Protein AF-A0A2G4F6T1-F1 (afdb_monomer_lite)

Foldseek 3Di:
DDDPPDPVVPPPPPPPPPDDDPVNVVVVLVVDDPVVNVVVVVVVVVVVVVVVVVVVVVVVVVVVVVVVVVVVCVQLCDVVHVCVLVPPPPHDDDDPDPVRVVVVPDDDDD

Structure (mmCIF, N/CA/C/O backbone):
data_AF-A0A2G4F6T1-F1
#
_entry.id   AF-A0A2G4F6T1-F1
#
loop_
_atom_site.group_PDB
_atom_site.id
_atom_site.type_symbol
_atom_site.label_atom_id
_atom_site.label_alt_id
_atom_site.label_comp_id
_atom_site.label_asym_id
_atom_site.label_entity_id
_atom_site.label_seq_id
_atom_site.pdbx_PDB_ins_code
_atom_site.Cartn_x
_atom_site.Cartn_y
_atom_site.Cartn_z
_atom_site.occupancy
_atom_site.B_iso_or_equiv
_atom_site.auth_seq_id
_atom_site.auth_comp_id
_atom_site.auth_asym_id
_atom_site.auth_atom_id
_atom_site.pdbx_PDB_model_num
ATOM 1 N N . MET A 1 1 ? -40.868 43.849 -11.478 1.00 40.84 1 MET A N 1
ATOM 2 C CA . MET A 1 1 ? -40.450 42.517 -11.967 1.00 40.84 1 MET A CA 1
ATOM 3 C C . MET A 1 1 ? -39.651 41.852 -10.860 1.00 40.84 1 MET A C 1
ATOM 5 O O . MET A 1 1 ? -38.524 42.254 -10.613 1.00 40.84 1 MET A O 1
ATOM 9 N N . VAL A 1 2 ? -40.275 40.940 -10.115 1.00 39.22 2 VAL A N 1
ATOM 10 C CA . VAL A 1 2 ? -39.646 40.238 -8.987 1.00 39.22 2 VAL A CA 1
ATOM 11 C C . VAL A 1 2 ? -38.992 38.980 -9.551 1.00 39.22 2 VAL A C 1
ATOM 13 O O . VAL A 1 2 ? -39.690 38.107 -10.063 1.00 39.22 2 VAL A O 1
ATOM 16 N N . GLN A 1 3 ? -37.662 38.912 -9.529 1.00 47.34 3 GLN A N 1
ATOM 17 C CA . GLN A 1 3 ? -36.944 37.697 -9.904 1.00 47.34 3 GLN A CA 1
ATOM 18 C C . GLN A 1 3 ? -36.985 36.728 -8.719 1.00 47.34 3 GLN A C 1
ATOM 20 O O . GLN A 1 3 ? -36.326 36.936 -7.704 1.00 47.34 3 GLN A O 1
ATOM 25 N N . ASN A 1 4 ? -37.797 35.680 -8.859 1.00 43.38 4 ASN A N 1
ATOM 26 C CA . ASN A 1 4 ? -37.777 34.500 -8.002 1.00 43.38 4 ASN A CA 1
ATOM 27 C C . ASN A 1 4 ? -36.445 33.769 -8.195 1.00 43.38 4 ASN A C 1
ATOM 29 O O . ASN A 1 4 ? -36.289 32.957 -9.108 1.00 43.38 4 ASN A O 1
ATOM 33 N N . VAL A 1 5 ? -35.474 34.056 -7.333 1.00 52.12 5 VAL A N 1
ATOM 34 C CA . VAL A 1 5 ? -34.269 33.235 -7.206 1.00 52.12 5 VAL A CA 1
ATOM 35 C C . VAL A 1 5 ? -34.665 31.952 -6.477 1.00 52.12 5 VAL A C 1
ATOM 37 O O . VAL A 1 5 ? -35.077 31.976 -5.320 1.00 52.12 5 VAL A O 1
ATOM 40 N N . SER A 1 6 ? -34.614 30.834 -7.200 1.00 46.59 6 SER A N 1
ATOM 41 C CA . SER A 1 6 ? -35.017 29.518 -6.702 1.00 46.59 6 SER A CA 1
ATOM 42 C C . SER A 1 6 ? -34.170 29.082 -5.490 1.00 46.59 6 SER A C 1
ATOM 44 O O . SER A 1 6 ? -32.946 29.218 -5.539 1.00 46.59 6 SER A O 1
ATOM 46 N N . PRO A 1 7 ? -34.759 28.467 -4.442 1.00 48.34 7 PRO A N 1
ATOM 47 C CA . PRO A 1 7 ? -34.044 28.071 -3.217 1.00 48.34 7 PRO A CA 1
ATOM 48 C C . PRO A 1 7 ? -33.026 26.925 -3.392 1.00 48.34 7 PRO A C 1
ATOM 50 O O . PRO A 1 7 ? -32.376 26.510 -2.434 1.00 48.34 7 PRO A O 1
ATOM 53 N N . ILE A 1 8 ? -32.887 26.377 -4.600 1.00 45.12 8 ILE A N 1
ATOM 54 C CA . ILE A 1 8 ? -32.176 25.115 -4.857 1.00 45.12 8 ILE A CA 1
ATOM 55 C C . ILE A 1 8 ? -30.644 25.284 -4.789 1.00 45.12 8 ILE A C 1
ATOM 57 O O . ILE A 1 8 ? -29.923 24.314 -4.565 1.00 45.12 8 ILE A O 1
ATOM 61 N N . ALA A 1 9 ? -30.124 26.513 -4.867 1.00 43.22 9 ALA A N 1
ATOM 62 C CA . ALA A 1 9 ? -28.684 26.778 -4.783 1.00 43.22 9 ALA A CA 1
ATOM 63 C C . ALA A 1 9 ? -28.075 26.591 -3.372 1.00 43.22 9 ALA A C 1
ATOM 65 O O . ALA A 1 9 ? -26.857 26.658 -3.220 1.00 43.22 9 ALA A O 1
ATOM 66 N N . LEU A 1 10 ? -28.888 26.339 -2.337 1.00 45.16 10 LEU A N 1
ATOM 67 C CA . LEU A 1 10 ? -28.439 26.246 -0.938 1.00 45.16 10 LEU A CA 1
ATOM 68 C C . LEU A 1 10 ? -28.283 24.814 -0.393 1.00 45.16 10 LEU A C 1
ATOM 70 O O . LEU A 1 10 ? -27.879 24.656 0.759 1.00 45.16 10 LEU A O 1
ATOM 74 N N . LEU A 1 11 ? -28.547 23.772 -1.192 1.00 41.06 11 LEU A N 1
ATOM 75 C CA . LEU A 1 11 ? -28.613 22.386 -0.697 1.00 41.06 11 LEU A CA 1
ATOM 76 C C . LEU A 1 11 ? -27.388 21.509 -1.005 1.00 41.06 11 LEU A C 1
ATOM 78 O O . LEU A 1 11 ? -27.372 20.342 -0.637 1.00 41.06 11 LEU A O 1
ATOM 82 N N . ASN A 1 12 ? -26.330 22.069 -1.597 1.00 43.25 12 ASN A N 1
ATOM 83 C CA . ASN A 1 12 ? -25.055 21.367 -1.808 1.00 43.25 12 ASN A CA 1
ATOM 84 C C . ASN A 1 12 ? -23.986 21.757 -0.776 1.00 43.25 12 ASN A C 1
ATOM 86 O O . ASN A 1 12 ? -22.789 21.749 -1.064 1.00 43.25 12 ASN A O 1
ATOM 90 N N . LYS A 1 13 ? -24.394 22.032 0.471 1.00 49.22 13 LYS A N 1
ATOM 91 C CA . LYS A 1 13 ? -23.503 21.805 1.616 1.00 49.22 13 LYS A CA 1
ATOM 92 C C . LYS A 1 13 ? -23.398 20.297 1.809 1.00 49.22 13 LYS A C 1
ATOM 94 O O . LYS A 1 13 ? -24.102 19.699 2.614 1.00 49.22 13 LYS A O 1
ATOM 99 N N . ILE A 1 14 ? -22.526 19.705 1.001 1.00 50.00 14 ILE A N 1
ATOM 100 C CA . ILE A 1 14 ? -21.915 18.400 1.216 1.00 50.00 14 ILE A CA 1
ATOM 101 C C . ILE A 1 14 ? -21.580 18.329 2.705 1.00 50.00 14 ILE A C 1
ATOM 103 O O . ILE A 1 14 ? -20.728 19.082 3.175 1.00 50.00 14 I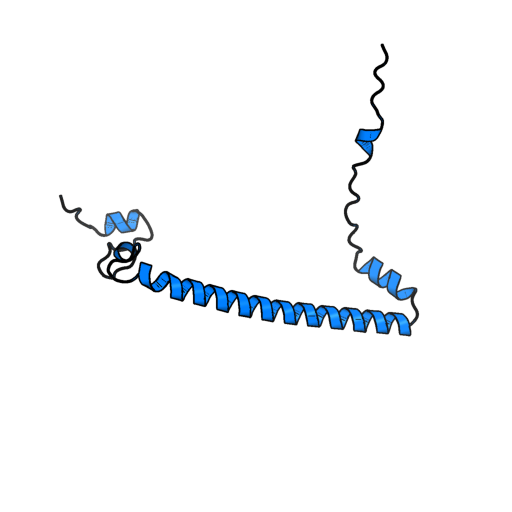LE A O 1
ATOM 107 N N . ASN A 1 15 ? -22.300 17.494 3.456 1.00 50.31 15 ASN A N 1
ATOM 108 C CA . ASN A 1 15 ? -21.943 17.194 4.835 1.00 50.31 15 ASN A CA 1
ATOM 109 C C . ASN A 1 15 ? -20.492 16.695 4.796 1.00 50.31 15 ASN A C 1
ATOM 111 O O . ASN A 1 15 ? -20.255 15.636 4.205 1.00 50.31 15 ASN A O 1
ATOM 115 N N . PRO A 1 16 ? -19.507 17.420 5.359 1.00 55.09 16 PRO A N 1
ATOM 116 C CA . PRO A 1 16 ? -18.188 16.844 5.517 1.00 55.09 16 PRO A CA 1
ATOM 117 C C . PRO A 1 16 ? -18.389 15.594 6.364 1.00 55.09 16 PRO A C 1
ATOM 119 O O . PRO A 1 16 ? -18.988 15.665 7.437 1.00 55.09 16 PRO A O 1
ATOM 122 N N . LYS A 1 17 ? -17.973 14.437 5.840 1.00 60.62 17 LYS A N 1
ATOM 123 C CA . LYS A 1 17 ? -17.994 13.157 6.548 1.00 60.62 17 LYS A CA 1
ATOM 124 C C . LYS A 1 17 ? -17.389 13.406 7.931 1.00 60.62 17 LYS A C 1
ATOM 126 O O . LYS A 1 17 ? -16.182 13.609 8.037 1.00 60.62 17 LYS A O 1
ATOM 131 N N . ARG A 1 18 ? -18.228 13.511 8.969 1.00 72.62 18 ARG A N 1
ATOM 132 C CA . ARG A 1 18 ? -17.761 13.824 10.321 1.00 72.62 18 ARG A CA 1
ATOM 133 C C . ARG A 1 18 ? -16.921 12.640 10.762 1.00 72.62 18 ARG A C 1
ATOM 135 O O . ARG A 1 18 ? -17.458 11.575 11.054 1.00 72.62 18 ARG A O 1
ATOM 142 N N . THR A 1 19 ? -15.609 12.814 10.777 1.00 79.12 19 THR A N 1
ATOM 143 C CA . THR A 1 19 ? -14.710 11.831 11.366 1.00 79.12 19 THR A CA 1
ATOM 144 C C . THR A 1 19 ? -14.977 11.828 12.863 1.00 79.12 19 THR A C 1
ATOM 146 O O . THR A 1 19 ? -14.717 12.828 13.533 1.00 79.12 19 THR A O 1
ATOM 149 N N . MET A 1 20 ? -15.545 10.735 13.377 1.00 83.69 20 MET A N 1
ATOM 150 C CA . MET A 1 20 ? -15.706 10.574 14.818 1.00 83.69 20 MET A CA 1
ATOM 151 C C . MET A 1 20 ? -14.333 10.593 15.482 1.00 83.69 20 MET A C 1
ATOM 153 O O . MET A 1 20 ? -13.390 9.925 15.052 1.00 83.69 20 MET A O 1
ATOM 157 N N . THR A 1 21 ? -14.221 11.388 16.532 1.00 92.56 21 THR A N 1
ATOM 158 C CA . THR A 1 21 ? -13.011 11.480 17.338 1.00 92.56 21 THR A CA 1
ATOM 159 C C . THR A 1 21 ? -12.853 10.225 18.197 1.00 92.56 21 THR A C 1
ATOM 161 O O . THR A 1 21 ? -13.820 9.532 18.521 1.00 92.56 21 THR A O 1
ATOM 164 N N . LYS A 1 22 ? -11.619 9.928 18.621 1.00 90.06 22 LYS A N 1
ATOM 165 C CA . LYS A 1 22 ? -11.338 8.771 19.491 1.00 90.06 22 LYS A CA 1
ATOM 166 C C . LYS A 1 22 ? -12.172 8.799 20.779 1.00 90.06 22 LYS A C 1
ATOM 168 O O . LYS A 1 22 ? -12.617 7.759 21.250 1.00 90.06 22 LYS A O 1
ATOM 173 N N . THR A 1 23 ? -12.390 9.987 21.337 1.00 93.00 23 THR A N 1
ATOM 174 C CA . THR A 1 23 ? -13.180 10.194 22.556 1.00 93.00 23 THR A CA 1
ATOM 175 C C . THR A 1 23 ? -14.661 9.895 22.341 1.00 93.00 23 THR A C 1
ATOM 177 O O . THR A 1 23 ? -15.272 9.266 23.199 1.00 93.00 23 THR A O 1
ATOM 180 N N . GLU A 1 24 ? -15.226 10.274 21.193 1.00 92.88 24 GLU A N 1
ATOM 181 C CA . GLU A 1 24 ? -16.613 9.955 20.827 1.00 92.88 24 GLU A CA 1
ATOM 182 C C . GLU A 1 24 ? -16.819 8.449 20.636 1.00 92.88 24 GLU A C 1
ATOM 184 O O . GLU A 1 24 ? -17.803 7.902 21.126 1.00 92.88 24 GLU A O 1
ATOM 189 N N . ILE A 1 25 ? -15.864 7.759 20.004 1.00 91.00 25 ILE A N 1
ATOM 190 C CA . ILE A 1 25 ? -15.911 6.297 19.834 1.00 91.00 25 ILE A CA 1
ATOM 191 C C . ILE A 1 25 ? -15.879 5.600 21.198 1.00 91.00 25 ILE A C 1
ATOM 193 O O . ILE A 1 25 ? -16.696 4.724 21.471 1.00 91.00 25 ILE A O 1
ATOM 197 N N . LEU A 1 26 ? -14.977 6.016 22.093 1.00 93.00 26 LEU A N 1
ATOM 198 C CA . LEU A 1 26 ? -14.908 5.458 23.446 1.00 93.00 26 LEU A CA 1
ATOM 199 C C . LEU A 1 26 ? -16.178 5.742 24.254 1.00 93.00 26 LEU A C 1
ATOM 201 O O . LEU A 1 26 ? -16.619 4.881 25.013 1.00 93.00 26 LEU A O 1
ATOM 205 N N . ALA A 1 27 ? -16.775 6.925 24.099 1.00 94.19 27 ALA A N 1
ATOM 206 C CA . ALA A 1 27 ? -18.047 7.249 24.733 1.00 94.19 27 ALA A CA 1
ATOM 207 C C . ALA A 1 27 ? -19.183 6.355 24.209 1.00 94.19 27 ALA A C 1
ATOM 209 O O . ALA A 1 27 ? -19.974 5.861 25.007 1.00 94.19 27 ALA A O 1
ATOM 210 N N . ALA A 1 28 ? -19.224 6.080 22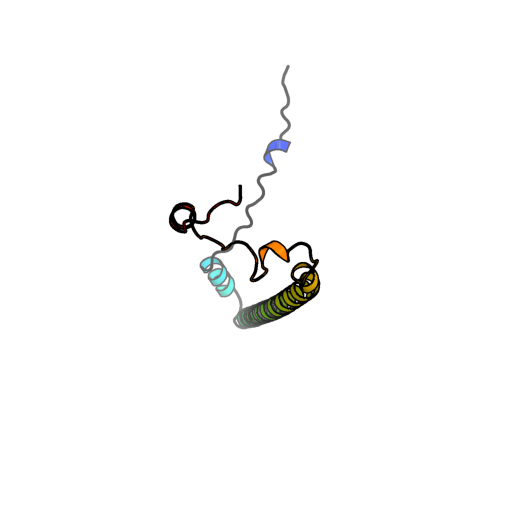.903 1.00 91.81 28 ALA A N 1
ATOM 211 C CA . ALA A 1 28 ? -20.202 5.170 22.314 1.00 91.81 28 ALA A CA 1
ATOM 212 C C . ALA A 1 28 ? -20.035 3.729 22.829 1.00 91.81 28 ALA A C 1
ATOM 214 O O . ALA A 1 28 ? -21.015 3.114 23.238 1.00 91.81 28 ALA A O 1
ATOM 215 N N . LEU A 1 29 ? -18.799 3.218 22.909 1.00 93.25 29 LEU A N 1
ATOM 216 C CA . LEU A 1 29 ? -18.513 1.870 23.425 1.00 93.25 29 LEU A CA 1
ATOM 217 C C . LEU A 1 29 ? -18.915 1.686 24.898 1.00 93.25 29 LEU A C 1
ATOM 219 O O . LEU A 1 29 ? -19.251 0.578 25.319 1.00 93.25 29 LEU A O 1
ATOM 223 N N . LYS A 1 30 ? -18.888 2.753 25.707 1.00 93.88 30 LYS A N 1
ATOM 224 C CA . LYS A 1 30 ? -19.323 2.697 27.114 1.00 93.88 30 LYS A CA 1
ATOM 225 C C . LYS A 1 30 ? -20.817 2.418 27.270 1.00 93.88 30 LYS A C 1
ATOM 227 O O . LYS A 1 30 ? -21.196 1.855 28.290 1.00 93.88 30 LYS A O 1
ATOM 232 N N . ASN A 1 31 ? -21.628 2.777 26.277 1.00 95.19 31 ASN A N 1
ATOM 233 C CA . ASN A 1 31 ? -23.074 2.549 26.295 1.00 95.19 31 ASN A CA 1
ATOM 234 C C . ASN A 1 31 ? -23.463 1.124 25.872 1.00 95.19 31 ASN A C 1
ATOM 236 O O . ASN A 1 31 ? -24.638 0.780 25.938 1.00 95.19 31 ASN A O 1
ATOM 240 N N . LEU A 1 32 ? -22.495 0.315 25.435 1.00 95.50 32 LEU A N 1
ATOM 241 C CA . LEU A 1 32 ? -22.698 -1.072 25.031 1.00 95.50 32 LEU A CA 1
ATOM 242 C C . LEU A 1 32 ? -22.437 -2.041 26.184 1.00 95.50 32 LEU A C 1
ATOM 244 O O . LEU A 1 32 ? -21.721 -1.736 27.150 1.00 95.50 32 LEU A O 1
ATOM 248 N N . THR A 1 33 ? -22.977 -3.243 26.045 1.00 97.38 33 THR A N 1
ATOM 249 C CA . THR A 1 33 ? -22.672 -4.369 26.926 1.00 97.38 33 THR A CA 1
ATOM 250 C C . THR A 1 33 ? -21.209 -4.816 26.768 1.00 97.38 33 THR A C 1
ATOM 252 O O . THR A 1 33 ? -20.556 -4.526 25.757 1.00 97.38 33 THR A O 1
ATOM 255 N N . PRO A 1 34 ? -20.624 -5.482 27.780 1.00 96.12 34 PRO A N 1
ATOM 256 C CA . PRO A 1 34 ? -19.300 -6.088 27.651 1.00 96.12 34 PRO A CA 1
ATOM 257 C C . PRO A 1 34 ? -19.166 -7.026 26.443 1.00 96.12 34 PRO A C 1
ATOM 259 O O . PRO A 1 34 ? -18.125 -7.010 25.789 1.00 96.12 34 PRO A O 1
ATOM 262 N N . GLU A 1 35 ? -20.209 -7.791 26.131 1.00 97.06 35 GLU A N 1
ATOM 263 C CA . GLU A 1 35 ? -20.253 -8.759 25.035 1.00 97.06 35 GLU A CA 1
ATOM 264 C C . GLU A 1 35 ? -20.171 -8.057 23.673 1.00 97.06 35 GLU A C 1
ATOM 266 O O . GLU A 1 35 ? -19.293 -8.369 22.869 1.00 97.06 35 GLU A O 1
ATOM 271 N N . GLU A 1 36 ? -20.994 -7.028 23.453 1.00 96.56 36 GLU A N 1
ATOM 272 C CA . GLU A 1 36 ? -20.962 -6.215 22.227 1.00 96.56 36 GLU A CA 1
ATOM 273 C C . GLU A 1 36 ? -19.616 -5.497 22.057 1.00 96.56 36 GLU A C 1
ATOM 275 O O . GLU A 1 36 ? -19.084 -5.381 20.951 1.00 96.56 36 GLU A O 1
ATOM 280 N N . ARG A 1 37 ? -19.012 -5.024 23.157 1.00 97.12 37 ARG A N 1
ATOM 281 C CA . ARG A 1 37 ? -17.669 -4.431 23.101 1.00 97.12 37 ARG A CA 1
ATOM 282 C C . ARG A 1 37 ? -16.620 -5.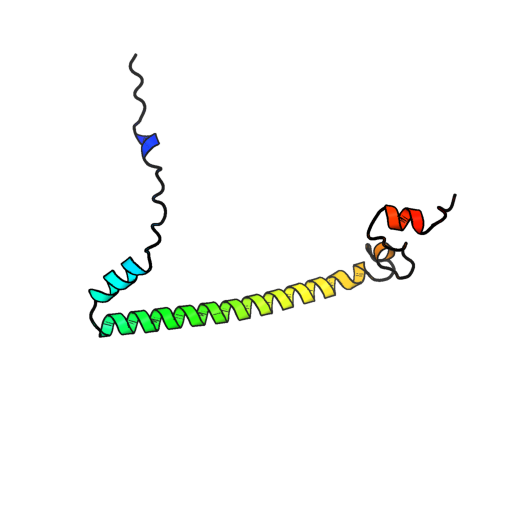438 22.642 1.00 97.12 37 ARG A C 1
ATOM 284 O O . ARG A 1 37 ? -15.734 -5.065 21.873 1.00 97.12 37 ARG A O 1
ATOM 291 N N . LEU A 1 38 ? -16.687 -6.677 23.128 1.00 97.00 38 LEU A N 1
ATOM 292 C CA . LEU A 1 38 ? -15.760 -7.733 22.727 1.00 97.00 38 LEU A CA 1
ATOM 293 C C . LEU A 1 38 ? -15.917 -8.070 21.242 1.00 97.00 38 LEU A C 1
ATOM 295 O O . LEU A 1 38 ? -14.910 -8.149 20.540 1.00 97.00 38 LEU A O 1
ATOM 299 N N . GLU A 1 39 ? -17.151 -8.167 20.752 1.00 97.38 39 GLU A N 1
ATOM 300 C CA . GLU A 1 39 ? -17.440 -8.410 19.334 1.00 97.38 39 GLU A CA 1
ATOM 301 C C . GLU A 1 39 ? -16.864 -7.306 18.432 1.00 97.38 39 GLU A C 1
ATOM 303 O O . GLU A 1 39 ? -16.212 -7.584 17.418 1.00 97.38 39 GLU A O 1
ATOM 308 N N . ILE A 1 40 ? -17.023 -6.038 18.827 1.00 96.25 40 ILE A N 1
ATOM 309 C CA . ILE A 1 40 ? -16.453 -4.904 18.088 1.00 96.25 40 ILE A CA 1
ATOM 310 C C . ILE A 1 40 ? -14.924 -4.975 18.067 1.00 96.25 40 ILE A C 1
ATOM 312 O O . ILE A 1 40 ? -14.313 -4.745 17.022 1.00 96.25 40 ILE A O 1
ATOM 316 N N . ILE A 1 41 ? -14.290 -5.293 19.200 1.00 95.25 41 ILE A N 1
ATOM 317 C CA . ILE A 1 41 ? -12.829 -5.418 19.287 1.00 95.25 41 ILE A CA 1
ATOM 318 C C . ILE A 1 41 ? -12.328 -6.552 18.391 1.00 95.25 41 ILE A C 1
ATOM 320 O O . ILE A 1 41 ? -11.324 -6.375 17.695 1.00 95.25 41 ILE A O 1
ATOM 324 N N . GLU A 1 42 ? -13.007 -7.699 18.373 1.00 97.44 42 GLU A N 1
ATOM 325 C CA . GLU A 1 42 ? -12.633 -8.820 17.511 1.00 97.44 42 GLU A CA 1
ATOM 326 C C . GLU A 1 42 ? -12.756 -8.443 16.031 1.00 97.44 42 GLU A C 1
ATOM 328 O O . GLU A 1 42 ? -11.817 -8.642 15.255 1.00 97.44 42 GLU A O 1
ATOM 333 N N . THR A 1 43 ? -13.878 -7.831 15.653 1.00 97.69 43 THR A N 1
ATOM 334 C CA . THR A 1 43 ? -14.132 -7.385 14.279 1.00 97.69 43 THR A CA 1
ATOM 335 C C . THR A 1 43 ? -13.074 -6.380 13.832 1.00 97.69 43 THR A C 1
ATOM 337 O O . THR A 1 43 ? -12.442 -6.563 12.791 1.00 97.69 43 THR A O 1
ATOM 340 N N . ALA A 1 44 ? -12.801 -5.360 14.651 1.00 96.19 44 ALA A N 1
ATOM 341 C CA . ALA A 1 44 ? -11.767 -4.371 14.366 1.00 96.19 44 ALA A CA 1
ATOM 342 C C . ALA A 1 44 ? -10.381 -5.023 14.238 1.00 96.19 44 ALA A C 1
ATOM 344 O O . ALA A 1 44 ? -9.615 -4.697 13.331 1.00 96.19 44 ALA A O 1
ATOM 345 N N . SER A 1 45 ? -10.072 -5.995 15.100 1.00 97.38 45 SER A N 1
ATOM 346 C CA . SER A 1 45 ? -8.809 -6.737 15.048 1.00 97.38 45 SER A CA 1
ATOM 347 C C . SER A 1 45 ? -8.668 -7.549 13.760 1.00 97.38 45 SER A C 1
ATOM 349 O O . SER A 1 45 ? -7.571 -7.633 13.206 1.00 97.38 45 SER A O 1
ATOM 351 N N . ARG A 1 46 ? -9.759 -8.142 13.267 1.00 97.81 46 ARG A N 1
ATOM 352 C CA . ARG A 1 46 ? -9.791 -8.888 12.003 1.00 97.81 46 ARG A CA 1
ATOM 353 C C . ARG A 1 46 ? -9.545 -7.967 10.811 1.00 97.81 46 ARG A C 1
ATOM 355 O O . ARG A 1 46 ? -8.629 -8.233 10.039 1.00 97.81 46 ARG A O 1
ATOM 362 N N . MET A 1 47 ? -10.251 -6.838 10.748 1.00 96.62 47 MET A N 1
ATOM 363 C CA . MET 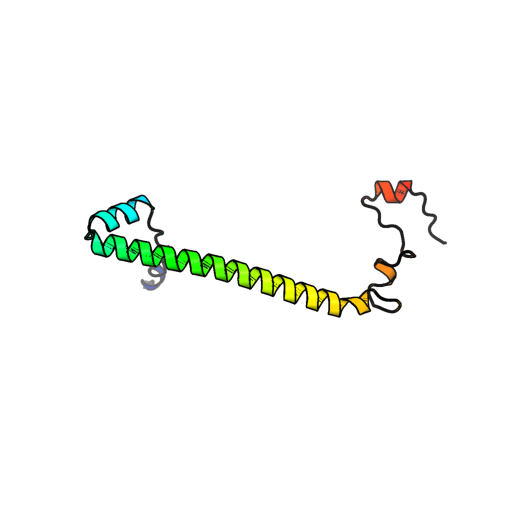A 1 47 ? -10.059 -5.829 9.699 1.00 96.62 47 MET A CA 1
ATOM 364 C C . MET A 1 47 ? -8.609 -5.334 9.643 1.00 96.62 47 MET A C 1
ATOM 36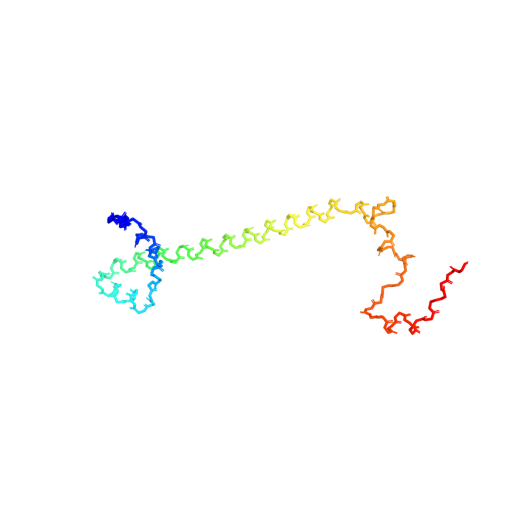6 O O . MET A 1 47 ? -8.009 -5.255 8.576 1.00 96.62 47 MET A O 1
ATOM 370 N N . MET A 1 48 ? -7.994 -5.066 10.800 1.00 96.44 48 MET A N 1
ATOM 371 C CA . MET A 1 48 ? -6.590 -4.648 10.854 1.00 96.44 48 MET A CA 1
ATOM 372 C C . MET A 1 48 ? -5.636 -5.707 10.285 1.00 96.44 48 MET A C 1
ATOM 374 O O . MET A 1 48 ? -4.636 -5.359 9.656 1.00 96.44 48 MET A O 1
ATOM 378 N N . ARG A 1 49 ? -5.914 -6.997 10.508 1.00 97.31 49 ARG A N 1
ATOM 379 C CA . ARG A 1 49 ? -5.102 -8.092 9.954 1.00 97.31 49 ARG A CA 1
ATOM 380 C C . ARG A 1 49 ? -5.260 -8.186 8.441 1.00 97.31 49 ARG A C 1
ATOM 382 O O . ARG A 1 49 ? -4.247 -8.281 7.754 1.00 97.31 49 ARG A O 1
ATOM 389 N N . GLU A 1 50 ? -6.488 -8.089 7.942 1.00 96.06 50 GLU A N 1
ATOM 390 C CA . GLU A 1 50 ? -6.785 -8.068 6.505 1.00 96.06 50 GLU A CA 1
ATOM 391 C C . GLU A 1 50 ? -6.055 -6.908 5.814 1.00 96.06 50 GLU A C 1
ATOM 393 O O . GLU A 1 50 ? -5.345 -7.117 4.833 1.00 96.06 50 GLU A O 1
ATOM 398 N N . GLU A 1 51 ? -6.097 -5.699 6.382 1.00 95.44 51 GLU A N 1
ATOM 399 C CA . GLU A 1 51 ? -5.371 -4.545 5.837 1.00 95.44 51 GLU A CA 1
ATOM 400 C C . GLU A 1 51 ? -3.850 -4.762 5.772 1.00 95.44 51 GLU A C 1
ATOM 402 O O . GLU A 1 51 ? -3.180 -4.297 4.839 1.00 95.44 51 GLU A O 1
ATOM 407 N N . ILE A 1 52 ? -3.273 -5.420 6.783 1.00 95.75 52 ILE A N 1
ATOM 408 C CA . ILE A 1 52 ? -1.844 -5.757 6.805 1.00 95.75 52 ILE A CA 1
ATOM 409 C C . ILE A 1 52 ? -1.533 -6.756 5.691 1.00 95.75 52 ILE A C 1
ATOM 411 O O . ILE A 1 52 ? -0.575 -6.553 4.941 1.00 95.75 52 ILE A O 1
ATOM 415 N N . GLU A 1 53 ? -2.344 -7.800 5.553 1.00 96.06 53 GLU A N 1
ATOM 416 C CA . GLU A 1 53 ? -2.172 -8.816 4.521 1.00 96.06 53 GLU A CA 1
ATOM 417 C C . GLU A 1 53 ? -2.293 -8.214 3.116 1.00 96.06 53 GLU A C 1
ATOM 419 O O . GLU A 1 53 ? -1.400 -8.386 2.284 1.00 96.06 53 GLU A O 1
ATOM 424 N N . GLU A 1 54 ? -3.308 -7.389 2.869 1.00 94.88 54 GLU A N 1
ATOM 425 C CA . GLU A 1 54 ? -3.474 -6.674 1.604 1.00 94.88 54 GLU A CA 1
ATOM 426 C C . GLU A 1 54 ? -2.283 -5.772 1.271 1.00 94.88 54 GLU A C 1
ATOM 428 O O . GLU A 1 54 ? -1.890 -5.645 0.107 1.00 94.88 54 GLU A O 1
ATOM 433 N N . LYS A 1 55 ? -1.687 -5.104 2.267 1.00 94.69 55 LYS A N 1
ATOM 434 C CA . LYS A 1 55 ? -0.472 -4.298 2.057 1.00 94.69 55 LYS A CA 1
ATOM 435 C C . LYS A 1 55 ? 0.699 -5.172 1.615 1.00 94.69 55 LYS A C 1
ATOM 437 O O . LYS A 1 55 ? 1.446 -4.769 0.718 1.00 94.69 55 LYS A O 1
ATOM 442 N N . VAL A 1 56 ? 0.854 -6.357 2.204 1.00 95.12 56 VAL A N 1
ATOM 443 C CA . VAL A 1 56 ? 1.889 -7.322 1.808 1.00 95.12 56 VAL A CA 1
ATOM 444 C C . VAL A 1 56 ? 1.655 -7.798 0.375 1.00 95.12 56 VAL A C 1
ATOM 446 O O . VAL A 1 56 ? 2.578 -7.726 -0.440 1.00 95.12 56 VAL A O 1
ATOM 449 N N . GLN A 1 57 ? 0.422 -8.180 0.033 1.00 94.25 57 GLN A N 1
ATOM 450 C CA . GLN A 1 57 ? 0.069 -8.626 -1.318 1.00 94.25 57 GLN A CA 1
ATOM 451 C C . GLN A 1 57 ? 0.302 -7.530 -2.362 1.00 94.25 57 GLN A C 1
ATOM 453 O O . GLN A 1 57 ? 0.965 -7.758 -3.375 1.00 94.25 57 GLN A O 1
ATOM 458 N N . ARG A 1 58 ? -0.137 -6.295 -2.089 1.00 94.88 58 ARG A N 1
ATOM 459 C CA . ARG A 1 58 ? 0.114 -5.145 -2.974 1.00 94.88 58 ARG A CA 1
ATOM 460 C C . ARG A 1 58 ? 1.602 -4.882 -3.176 1.00 94.88 58 ARG A C 1
ATOM 462 O O . ARG A 1 58 ? 2.021 -4.565 -4.289 1.00 94.88 58 ARG A O 1
ATOM 469 N N . LYS A 1 59 ? 2.420 -5.015 -2.128 1.00 95.44 59 LYS A N 1
ATOM 470 C CA . LYS A 1 59 ? 3.877 -4.854 -2.231 1.00 95.44 59 LYS A CA 1
ATOM 471 C C . LYS A 1 59 ? 4.501 -5.947 -3.103 1.00 95.44 59 LYS A C 1
ATOM 473 O O . LYS A 1 59 ? 5.357 -5.633 -3.932 1.00 95.44 59 LYS A O 1
ATOM 478 N N . ALA A 1 60 ? 4.076 -7.198 -2.932 1.00 95.62 60 ALA A N 1
ATOM 479 C CA . ALA A 1 60 ? 4.544 -8.322 -3.737 1.00 95.62 60 ALA A CA 1
ATOM 480 C C . ALA A 1 60 ? 4.172 -8.147 -5.218 1.00 95.62 60 ALA A C 1
ATOM 482 O O . ALA A 1 60 ? 5.040 -8.236 -6.086 1.00 95.62 60 ALA A O 1
ATOM 483 N N . GLU A 1 61 ? 2.920 -7.790 -5.498 1.00 95.69 61 GLU A N 1
ATOM 484 C CA . GLU A 1 61 ? 2.436 -7.541 -6.857 1.00 95.69 61 GLU A CA 1
ATOM 485 C C . GLU A 1 61 ? 3.151 -6.350 -7.508 1.00 95.69 61 GLU A C 1
ATOM 487 O O . GLU A 1 61 ? 3.599 -6.437 -8.652 1.00 95.69 61 GLU A O 1
ATOM 492 N N . ARG A 1 62 ? 3.367 -5.253 -6.767 1.00 96.75 62 ARG A N 1
ATOM 493 C CA . ARG A 1 62 ? 4.172 -4.120 -7.250 1.00 96.75 62 ARG A CA 1
ATOM 494 C C . ARG A 1 62 ? 5.578 -4.567 -7.645 1.00 96.75 62 ARG A C 1
ATOM 496 O O . ARG A 1 62 ? 6.058 -4.185 -8.708 1.00 96.75 62 ARG A O 1
ATOM 503 N N . LYS A 1 63 ? 6.235 -5.383 -6.813 1.00 97.25 63 LYS A N 1
ATOM 504 C CA . LYS A 1 63 ? 7.573 -5.915 -7.109 1.00 97.25 63 LYS A CA 1
ATOM 505 C C . LYS A 1 63 ? 7.560 -6.779 -8.372 1.00 97.25 63 LYS A C 1
ATOM 507 O O . LYS A 1 63 ? 8.456 -6.642 -9.200 1.00 97.25 63 LYS A O 1
ATOM 512 N N . ARG A 1 64 ? 6.543 -7.629 -8.541 1.00 96.62 64 ARG A N 1
ATOM 513 C CA . ARG A 1 64 ? 6.373 -8.469 -9.734 1.00 96.62 64 ARG A CA 1
ATOM 514 C C . ARG A 1 64 ? 6.231 -7.629 -11.004 1.00 96.62 64 ARG A C 1
ATOM 516 O O . ARG A 1 64 ? 6.925 -7.898 -11.978 1.00 96.62 64 ARG A O 1
ATOM 523 N N . ARG A 1 65 ? 5.389 -6.591 -10.982 1.00 96.75 65 ARG A N 1
ATOM 524 C CA . ARG A 1 65 ? 5.194 -5.688 -12.131 1.00 96.75 65 ARG A CA 1
ATOM 525 C C . ARG A 1 65 ? 6.455 -4.919 -12.489 1.00 96.75 65 ARG A C 1
ATOM 527 O O . ARG A 1 65 ? 6.790 -4.837 -13.662 1.00 96.75 65 ARG A O 1
ATOM 534 N N . LEU A 1 66 ? 7.167 -4.396 -11.490 1.00 97.38 66 LEU A N 1
ATOM 535 C CA . LEU A 1 66 ? 8.437 -3.702 -11.716 1.00 97.38 66 LEU A CA 1
ATOM 536 C C . LEU A 1 66 ? 9.477 -4.626 -12.346 1.00 97.38 66 LEU A C 1
ATOM 538 O O . LEU A 1 66 ? 10.170 -4.216 -13.267 1.00 97.38 66 LEU A O 1
ATOM 542 N N . ARG A 1 67 ? 9.550 -5.880 -11.887 1.00 97.31 67 ARG A N 1
ATOM 543 C CA . ARG A 1 67 ? 10.435 -6.879 -12.484 1.00 97.31 67 ARG A CA 1
ATOM 544 C C . ARG A 1 67 ? 10.077 -7.147 -13.946 1.00 97.31 67 ARG A C 1
ATOM 546 O O . ARG A 1 67 ? 10.961 -7.088 -14.784 1.00 97.31 67 ARG A O 1
ATOM 553 N N . ALA A 1 68 ? 8.801 -7.385 -14.245 1.00 97.19 68 ALA A N 1
ATOM 554 C CA . ALA A 1 68 ? 8.354 -7.626 -15.615 1.00 97.19 68 ALA A CA 1
ATOM 555 C C . ALA A 1 68 ? 8.621 -6.419 -16.533 1.00 97.19 68 ALA A C 1
ATOM 557 O O . ALA A 1 68 ? 9.046 -6.594 -17.669 1.00 97.19 68 ALA A O 1
ATOM 558 N N . ALA A 1 69 ? 8.416 -5.196 -16.035 1.00 96.44 69 ALA A N 1
ATOM 559 C CA . ALA A 1 69 ? 8.729 -3.979 -16.777 1.00 96.44 69 ALA A CA 1
ATOM 560 C C . ALA A 1 69 ? 10.237 -3.833 -17.032 1.00 96.44 69 ALA A C 1
ATOM 562 O O . ALA A 1 69 ? 10.631 -3.505 -18.145 1.00 96.44 69 ALA A O 1
ATOM 563 N N . ALA A 1 70 ? 11.075 -4.120 -16.031 1.00 95.50 70 ALA A N 1
ATOM 564 C CA . ALA A 1 70 ? 12.525 -4.107 -16.193 1.00 95.50 70 ALA A CA 1
ATOM 565 C C . ALA A 1 70 ? 12.989 -5.157 -17.212 1.00 95.50 70 ALA A C 1
ATOM 567 O O . ALA A 1 70 ? 13.787 -4.836 -18.081 1.00 95.50 70 ALA A O 1
ATOM 568 N N . GLU A 1 71 ? 12.451 -6.379 -17.143 1.00 96.56 71 GLU A N 1
ATOM 569 C CA . GLU A 1 71 ? 12.739 -7.459 -18.097 1.00 96.56 71 GLU A CA 1
ATOM 570 C C . GLU A 1 71 ? 12.322 -7.079 -19.528 1.00 96.56 71 GLU A C 1
ATOM 572 O O . GLU A 1 71 ? 13.075 -7.327 -20.466 1.00 96.56 71 GLU A O 1
ATOM 577 N N . ALA A 1 72 ? 11.169 -6.427 -19.703 1.00 95.75 72 ALA A N 1
ATOM 578 C CA . ALA A 1 72 ? 10.718 -5.942 -21.008 1.00 95.75 72 ALA A CA 1
ATOM 579 C C . ALA A 1 72 ? 11.602 -4.813 -21.563 1.00 95.75 72 ALA A C 1
ATOM 581 O O . ALA A 1 72 ? 11.836 -4.762 -22.768 1.00 95.75 72 ALA A O 1
ATOM 582 N N . ALA A 1 73 ? 12.110 -3.940 -20.691 1.00 94.06 73 ALA A N 1
ATOM 583 C CA . ALA A 1 73 ? 12.948 -2.809 -21.074 1.00 94.06 73 ALA A CA 1
ATOM 584 C C . ALA A 1 73 ? 14.396 -3.203 -21.410 1.00 94.06 73 ALA A C 1
ATOM 586 O O . ALA A 1 73 ? 15.112 -2.390 -21.980 1.00 94.06 73 ALA A O 1
ATOM 587 N N . VAL A 1 74 ? 14.853 -4.426 -21.092 1.00 93.38 74 VAL A N 1
ATOM 588 C CA . VAL A 1 74 ? 16.256 -4.848 -21.306 1.00 93.38 74 VAL A CA 1
ATOM 589 C C . VAL A 1 74 ? 16.727 -4.576 -22.733 1.00 93.38 74 VAL A C 1
ATOM 591 O O . VAL A 1 74 ? 17.827 -4.065 -22.919 1.00 93.38 74 VAL A O 1
ATOM 594 N N . ASN A 1 75 ? 15.894 -4.876 -23.732 1.00 93.12 75 ASN A N 1
ATOM 595 C CA . ASN A 1 75 ? 16.261 -4.701 -25.138 1.00 93.12 75 ASN A CA 1
ATOM 596 C C . ASN A 1 75 ? 16.527 -3.237 -25.505 1.00 93.12 75 ASN A C 1
ATOM 598 O O . ASN A 1 75 ? 17.370 -2.983 -26.358 1.00 93.12 75 ASN A O 1
ATOM 602 N N . ASP A 1 76 ? 15.867 -2.285 -24.843 1.00 92.69 76 ASP A N 1
ATOM 603 C CA . ASP A 1 76 ? 16.079 -0.858 -25.095 1.00 92.69 76 ASP A CA 1
ATOM 604 C C . ASP A 1 76 ? 17.478 -0.409 -24.648 1.00 92.69 76 ASP A C 1
ATOM 606 O O . ASP A 1 76 ? 18.028 0.526 -25.223 1.00 92.69 76 ASP A O 1
ATOM 610 N N . TYR A 1 77 ? 18.069 -1.098 -23.666 1.00 89.88 77 TYR A N 1
ATOM 611 C CA . TYR A 1 77 ? 19.411 -0.832 -23.136 1.00 89.88 77 TYR A CA 1
ATOM 612 C C . TYR A 1 77 ? 20.514 -1.700 -23.763 1.00 89.88 77 TYR A C 1
ATOM 614 O O . TYR A 1 77 ? 21.682 -1.526 -23.425 1.00 89.88 77 TYR A O 1
ATOM 622 N N . MET A 1 78 ? 20.180 -2.663 -24.626 1.00 90.75 78 MET A N 1
ATOM 623 C CA . MET A 1 78 ? 21.161 -3.497 -25.338 1.00 90.75 78 MET A CA 1
ATOM 624 C C . MET A 1 78 ? 21.653 -2.811 -26.620 1.00 90.75 78 MET A C 1
ATOM 626 O O . MET A 1 78 ? 20.959 -1.929 -27.120 1.00 90.75 78 MET A O 1
ATOM 630 N N . PRO A 1 79 ? 22.811 -3.206 -27.192 1.00 89.62 79 PRO A N 1
ATOM 631 C CA . PRO A 1 79 ? 23.315 -2.621 -28.436 1.00 89.62 79 PRO A CA 1
ATOM 632 C C . PRO A 1 79 ? 22.260 -2.595 -29.553 1.00 89.62 79 PRO A C 1
ATOM 634 O O . PRO A 1 79 ? 21.689 -3.630 -29.898 1.00 89.62 79 PRO A O 1
ATOM 637 N N . GLY A 1 80 ? 22.007 -1.409 -30.116 1.00 88.19 80 GLY A N 1
ATOM 638 C CA . GLY A 1 80 ? 20.953 -1.174 -31.116 1.00 88.19 80 GLY A CA 1
ATOM 639 C C . GLY A 1 80 ? 19.566 -0.859 -30.536 1.00 88.19 80 GLY A C 1
ATOM 640 O O . GLY A 1 80 ? 18.634 -0.598 -31.297 1.00 88.19 80 GLY A O 1
ATOM 641 N N . GLY A 1 81 ? 19.423 -0.871 -29.210 1.00 89.25 81 GLY A N 1
ATOM 642 C CA . GLY A 1 81 ? 18.247 -0.408 -28.482 1.00 89.25 81 GLY A CA 1
ATOM 643 C C . GLY A 1 81 ? 18.192 1.116 -28.367 1.00 89.25 81 GLY A C 1
ATOM 644 O O . GLY A 1 81 ? 19.206 1.806 -28.453 1.00 89.25 81 GLY A O 1
ATOM 645 N N . ALA A 1 82 ? 16.989 1.652 -28.154 1.00 90.06 82 ALA A N 1
ATOM 646 C CA . ALA A 1 82 ? 16.733 3.094 -28.178 1.00 90.06 82 ALA A CA 1
ATOM 647 C C . ALA A 1 82 ? 17.453 3.897 -27.076 1.00 90.06 82 ALA A C 1
ATOM 649 O O . ALA A 1 82 ? 17.575 5.113 -27.189 1.00 90.06 82 ALA A O 1
ATOM 650 N N . LEU A 1 83 ? 17.892 3.238 -26.002 1.00 88.75 83 LEU A N 1
ATOM 651 C CA . LEU A 1 83 ? 18.543 3.854 -24.846 1.00 88.75 83 LEU A CA 1
ATOM 652 C C . LEU A 1 83 ? 20.012 3.444 -24.703 1.00 88.75 83 LEU A C 1
ATOM 654 O O . LEU A 1 83 ? 20.666 3.887 -23.759 1.00 88.75 83 LEU A O 1
ATOM 658 N N . TYR A 1 84 ? 20.532 2.619 -25.618 1.00 87.50 84 TYR A N 1
ATOM 659 C CA . TYR A 1 84 ? 21.900 2.111 -25.553 1.00 87.50 84 TYR A CA 1
ATOM 660 C C . TYR A 1 84 ? 22.927 3.241 -25.501 1.00 87.50 84 TYR A C 1
ATOM 662 O O . TYR A 1 84 ? 23.765 3.260 -24.607 1.00 87.50 84 TYR A O 1
ATOM 670 N N . ASP A 1 85 ? 22.812 4.228 -26.390 1.00 85.88 85 ASP A N 1
ATOM 671 C CA . ASP A 1 85 ? 23.793 5.315 -26.503 1.00 85.88 85 ASP A CA 1
ATOM 672 C C . ASP A 1 85 ? 23.838 6.220 -25.261 1.00 85.88 85 ASP A C 1
ATOM 674 O O . ASP A 1 85 ? 24.853 6.860 -25.007 1.00 85.88 85 ASP A O 1
ATOM 678 N N . LEU A 1 86 ? 22.763 6.257 -24.462 1.00 83.44 86 LEU A N 1
ATOM 679 C CA . LEU A 1 86 ? 22.699 7.044 -23.224 1.00 83.44 86 LEU A CA 1
ATOM 680 C C . LEU A 1 86 ? 23.330 6.334 -22.019 1.00 83.44 86 LEU A C 1
ATOM 682 O O . LEU A 1 86 ? 23.664 6.996 -21.041 1.00 83.44 86 LEU A O 1
ATOM 686 N N . TRP A 1 87 ? 23.411 5.002 -22.045 1.00 79.94 87 TRP A N 1
ATOM 687 C CA . TRP A 1 87 ? 23.826 4.183 -20.897 1.00 79.94 87 TRP A CA 1
ATOM 688 C C . TRP A 1 87 ? 25.007 3.252 -21.195 1.00 79.94 87 TRP A C 1
ATOM 690 O O . TRP A 1 87 ? 25.452 2.520 -20.308 1.00 79.94 87 TRP A O 1
ATOM 700 N N . SER A 1 88 ? 25.498 3.245 -22.433 1.00 83.56 88 SER A N 1
ATOM 701 C CA . SER A 1 88 ? 26.679 2.490 -22.838 1.00 83.56 88 SER A CA 1
ATOM 702 C C . SER A 1 88 ? 27.909 2.972 -22.060 1.00 83.56 88 SER A C 1
ATOM 704 O O . SER A 1 88 ? 28.048 4.167 -21.831 1.00 83.56 88 SER A O 1
ATOM 706 N N . PRO A 1 89 ? 28.862 2.094 -21.707 1.00 79.88 89 PRO A N 1
ATOM 707 C CA . PRO A 1 89 ? 30.163 2.515 -21.182 1.00 79.88 89 PRO A CA 1
ATOM 708 C C . PRO A 1 89 ? 30.932 3.468 -22.112 1.00 79.88 89 PRO A C 1
ATOM 710 O O . PRO A 1 89 ? 31.810 4.188 -21.647 1.00 79.88 89 PRO A O 1
ATOM 713 N N . ASP A 1 90 ? 30.594 3.460 -23.405 1.00 80.50 90 ASP A N 1
ATOM 714 C CA . ASP A 1 90 ? 31.158 4.349 -24.423 1.00 80.50 90 ASP A CA 1
ATOM 715 C C . ASP A 1 90 ? 30.369 5.666 -24.575 1.00 80.50 90 ASP A C 1
ATOM 717 O O . ASP A 1 90 ? 30.708 6.486 -25.430 1.00 80.50 90 ASP A O 1
ATOM 721 N N . SER A 1 91 ? 29.296 5.869 -23.795 1.00 80.25 91 SER A N 1
ATOM 722 C CA . SER A 1 91 ? 28.525 7.113 -23.810 1.00 80.25 91 SER A CA 1
ATOM 723 C C . SER A 1 91 ? 29.350 8.275 -23.264 1.00 80.25 91 SER A C 1
ATOM 725 O O . SER A 1 91 ? 30.311 8.086 -22.512 1.00 80.25 91 SER A O 1
ATOM 727 N N . GLU A 1 92 ? 28.946 9.504 -23.593 1.00 77.31 92 GLU A N 1
ATOM 728 C CA . GLU A 1 92 ? 29.552 10.676 -22.964 1.00 77.31 92 GLU A CA 1
ATOM 729 C C . GLU A 1 92 ? 29.442 10.580 -21.431 1.00 77.31 92 GLU A C 1
ATOM 731 O O . GLU A 1 92 ? 28.427 10.091 -20.916 1.00 77.31 92 GLU A O 1
ATOM 736 N N . PRO A 1 93 ? 30.477 11.015 -20.686 1.00 78.31 93 PRO A N 1
ATOM 737 C CA . PRO A 1 93 ? 30.427 11.004 -19.235 1.00 78.31 93 PRO A CA 1
ATOM 738 C C . PRO A 1 93 ? 29.236 11.820 -18.732 1.00 78.31 93 PRO A C 1
ATOM 740 O O . PRO A 1 93 ? 28.977 12.926 -19.205 1.00 78.31 93 PRO A O 1
ATOM 743 N N . TYR A 1 94 ? 28.518 11.278 -17.752 1.00 76.88 94 TYR A N 1
ATOM 744 C CA . TYR A 1 94 ? 27.480 12.022 -17.052 1.00 76.88 94 TYR A CA 1
ATOM 745 C C . TYR A 1 94 ? 28.122 12.950 -16.015 1.00 76.88 94 TYR A C 1
ATOM 747 O O . TYR A 1 94 ? 28.950 12.502 -15.223 1.00 76.88 94 TYR A O 1
ATOM 755 N N . PHE A 1 95 ? 27.710 14.218 -15.998 1.00 83.00 95 PHE A N 1
ATOM 756 C CA . PHE A 1 95 ? 28.176 15.225 -15.042 1.00 83.00 95 PHE A CA 1
ATOM 757 C C . PHE A 1 95 ? 27.007 15.692 -14.177 1.00 83.00 95 PHE A C 1
ATOM 759 O O . PHE A 1 95 ? 25.908 15.925 -14.685 1.00 83.00 95 PHE A O 1
ATOM 766 N N . GLU A 1 96 ? 27.226 15.840 -12.870 1.00 84.00 96 GLU A N 1
ATOM 767 C CA . GLU A 1 96 ? 26.157 16.224 -11.937 1.00 84.00 96 GLU A CA 1
ATOM 768 C C . GLU A 1 96 ? 25.861 17.729 -11.982 1.00 84.00 96 GLU A C 1
ATOM 770 O O . GLU A 1 96 ? 24.785 18.171 -11.569 1.00 84.00 96 GLU A O 1
ATOM 775 N N . SER A 1 97 ? 26.800 18.523 -12.504 1.00 82.88 97 SER A N 1
ATOM 776 C CA . SER A 1 97 ? 26.661 19.969 -12.655 1.00 82.88 97 SER A CA 1
ATOM 777 C C . SER A 1 97 ? 27.397 20.508 -13.882 1.00 82.88 97 SER A C 1
ATOM 779 O O . SER A 1 97 ? 28.355 19.919 -14.384 1.00 82.88 97 SER A O 1
ATOM 781 N N . GLU A 1 98 ? 26.966 21.679 -14.345 1.00 79.69 98 GLU A N 1
ATOM 782 C CA . GLU A 1 98 ? 27.580 22.387 -15.473 1.00 79.69 98 GLU A CA 1
ATOM 783 C C . GLU A 1 98 ? 29.021 22.838 -15.169 1.00 79.69 98 GLU A C 1
ATOM 785 O O . GLU A 1 98 ? 29.885 22.791 -16.042 1.00 79.69 98 GLU A O 1
ATOM 790 N N . GLU A 1 99 ? 29.319 23.201 -13.917 1.00 82.06 99 GLU A N 1
ATOM 791 C CA . GLU A 1 99 ? 30.682 23.540 -13.486 1.00 82.06 99 GLU A CA 1
ATOM 792 C C . GLU A 1 99 ? 31.636 22.339 -13.608 1.00 82.06 99 GLU A C 1
ATOM 794 O O . GLU A 1 99 ? 32.787 22.497 -14.013 1.00 82.06 99 GLU A O 1
ATOM 799 N N . GLU A 1 100 ? 31.163 21.128 -13.303 1.00 81.19 100 GLU A N 1
ATOM 800 C CA . GLU A 1 100 ? 31.937 19.890 -13.445 1.00 81.19 100 GLU A CA 1
ATOM 801 C C . GLU A 1 100 ? 32.208 19.559 -14.920 1.00 81.19 100 GLU A C 1
ATOM 803 O O . GLU A 1 100 ? 33.346 19.257 -15.282 1.00 81.19 100 GLU A O 1
ATOM 808 N N . TYR A 1 101 ? 31.196 19.713 -15.781 1.00 78.94 101 TYR A N 1
ATOM 809 C CA . TYR A 1 101 ? 31.322 19.547 -17.233 1.00 78.94 101 TYR A CA 1
ATOM 810 C C . TYR A 1 101 ? 32.378 20.490 -17.829 1.00 78.94 101 TYR A C 1
ATOM 812 O O . TYR A 1 101 ? 33.266 20.062 -18.569 1.00 78.94 101 TYR A O 1
ATOM 820 N N . LEU A 1 102 ? 32.323 21.777 -17.467 1.00 80.12 102 LEU A N 1
ATOM 821 C CA . LEU A 1 102 ? 33.257 22.795 -17.960 1.00 80.12 102 LEU A CA 1
ATOM 822 C C . LEU A 1 102 ? 34.692 22.557 -17.465 1.00 80.12 102 LEU A C 1
ATOM 824 O O . LEU A 1 102 ? 35.649 22.782 -18.209 1.00 80.12 102 LEU A O 1
ATOM 828 N N . ASN A 1 103 ? 34.852 22.063 -16.235 1.00 79.69 103 ASN A N 1
ATOM 829 C CA . ASN A 1 103 ? 36.160 21.747 -15.659 1.00 79.69 103 ASN A CA 1
ATOM 830 C C . ASN A 1 103 ? 36.774 20.452 -16.213 1.00 79.69 103 ASN A C 1
ATOM 832 O O . ASN A 1 103 ? 37.997 20.306 -16.197 1.00 79.69 103 ASN A O 1
ATOM 836 N N . ALA A 1 104 ? 35.961 19.527 -16.731 1.00 75.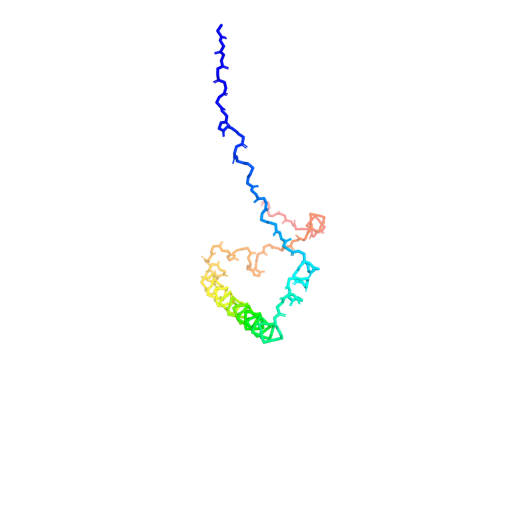62 104 ALA A N 1
ATOM 837 C CA . ALA A 1 104 ? 36.429 18.250 -17.268 1.00 75.62 104 ALA A CA 1
ATOM 838 C C . ALA A 1 104 ? 37.210 18.376 -18.592 1.00 75.62 104 ALA A C 1
ATOM 840 O O . ALA A 1 104 ? 37.825 17.408 -19.037 1.00 75.62 104 ALA A O 1
ATOM 841 N N . GLY A 1 105 ? 37.230 19.560 -19.219 1.00 64.38 105 GLY A N 1
ATOM 842 C CA . GLY A 1 105 ? 38.081 19.842 -20.379 1.00 64.38 105 GLY A CA 1
ATOM 843 C C . GLY A 1 105 ? 37.766 18.984 -21.609 1.00 64.38 105 GLY A C 1
ATOM 844 O O . GLY A 1 105 ? 38.657 18.744 -22.430 1.00 64.38 105 GLY A O 1
ATOM 845 N N . VAL A 1 106 ? 36.522 18.507 -21.736 1.00 64.69 106 VAL A N 1
ATOM 846 C CA . VAL A 1 106 ? 36.065 17.711 -22.881 1.00 64.69 106 VAL A CA 1
ATOM 847 C C . VAL A 1 106 ? 36.154 18.582 -24.135 1.00 64.69 106 VAL A C 1
ATOM 849 O O . VAL A 1 106 ? 35.416 19.552 -24.300 1.00 64.69 106 VAL A O 1
ATOM 852 N N . LYS A 1 107 ? 37.105 18.274 -25.023 1.00 59.91 107 LYS A N 1
ATOM 853 C CA . LYS A 1 107 ? 37.210 18.947 -26.321 1.00 59.91 107 LYS A CA 1
ATOM 854 C C . LYS A 1 107 ? 36.061 18.466 -27.196 1.00 59.91 107 LYS A C 1
ATOM 856 O O . LYS A 1 107 ? 36.064 17.313 -27.617 1.00 59.91 107 LYS A O 1
ATOM 861 N N . ALA A 1 108 ? 35.108 19.350 -27.479 1.00 52.19 108 ALA A N 1
ATOM 862 C CA . ALA A 1 108 ? 34.124 19.112 -28.523 1.00 52.19 108 ALA A CA 1
ATOM 863 C C . ALA A 1 108 ? 34.869 18.814 -29.835 1.00 52.19 108 ALA A C 1
ATOM 865 O O . ALA A 1 108 ? 35.736 19.592 -30.244 1.00 52.19 108 ALA A O 1
ATOM 866 N N . ASN A 1 109 ? 34.575 17.673 -30.460 1.00 57.97 109 ASN A N 1
ATOM 867 C CA . ASN A 1 109 ? 35.086 17.381 -31.794 1.00 57.97 109 ASN A CA 1
ATOM 868 C C . ASN A 1 109 ? 34.481 18.417 -32.754 1.00 57.97 109 ASN A C 1
ATOM 870 O O . ASN A 1 109 ? 33.260 18.481 -32.900 1.00 57.97 109 ASN A O 1
ATOM 874 N N . ALA A 1 110 ? 35.346 19.263 -33.316 1.00 42.16 110 ALA A N 1
ATOM 875 C CA . ALA A 1 110 ? 35.012 20.260 -34.331 1.00 42.16 110 ALA A CA 1
ATOM 876 C C . ALA A 1 110 ? 34.858 19.616 -35.714 1.00 42.16 110 ALA A C 1
ATOM 878 O O . ALA A 1 110 ? 35.586 18.631 -35.984 1.00 42.16 110 ALA A O 1
#

Organism: NCBI:txid2040638

Sequence (110 aa):
MVQNVSPIALLNKINPKRTMTKTEILAALKNLTPEERLEIIETASRMMREEIEEKVQRKAERKRRLRAAAEAAVNDYMPGGALYDLWSPDSEPYFESEEEYLNAGVKANA

Radius of gyration: 31.26 Å; chains: 1; bounding box: 78×51×62 Å

Secondary structure (DSSP, 8-state):
------GGGG-----------HHHHHHHHHTS-HHHHHHHHHHHHHHHHHHHHHHHHHHHHHHHHHHHHHHHHGGGGSTTSTTHHHHSTTSPPP-SSHHHHHHTT-----

pLDDT: mean 82.26, std 18.17, range [39.22, 97.81]